Protein AF-A0A366HJM9-F1 (afdb_monomer_lite)

Foldseek 3Di:
DDKWWWFWDDDPHAIEIETEDEPCLVVDPPVVNVVQLVQVCVQCVVVVNPHHYKYWYDDPQDIDIDGDPVCVVVVVVDGPVNGVVRRDGMTDGDPPVPPDDDPDDDPDDPPPPDDDDDDDD

Organism: NCBI:txid645616

Structure (mmCIF, N/CA/C/O backbone):
data_AF-A0A366HJM9-F1
#
_entry.id   AF-A0A366HJM9-F1
#
loop_
_atom_site.group_PDB
_atom_site.id
_atom_site.type_symbol
_atom_site.label_atom_id
_atom_site.label_alt_id
_atom_site.label_comp_id
_atom_site.label_asym_id
_atom_site.label_entity_id
_atom_site.label_seq_id
_atom_site.pdbx_PDB_ins_code
_atom_site.Cartn_x
_atom_site.Cartn_y
_atom_site.Cartn_z
_atom_site.occupancy
_atom_site.B_iso_or_equiv
_atom_site.auth_seq_id
_atom_site.auth_comp_id
_atom_site.auth_asym_id
_atom_site.auth_atom_id
_atom_site.pdbx_PDB_model_num
ATOM 1 N N . MET A 1 1 ? -3.664 13.298 -12.670 1.00 60.59 1 MET A N 1
ATOM 2 C CA . MET A 1 1 ? -4.369 12.585 -11.581 1.00 60.59 1 MET A CA 1
ATOM 3 C C . MET A 1 1 ? -4.518 11.131 -12.004 1.00 60.59 1 MET A C 1
ATOM 5 O O . MET A 1 1 ? -4.947 10.912 -13.130 1.00 60.59 1 MET A O 1
ATOM 9 N N . TYR A 1 2 ? -4.129 10.163 -11.175 1.00 75.25 2 TYR A N 1
ATOM 10 C CA . TYR A 1 2 ? -4.366 8.739 -11.443 1.00 75.25 2 TYR A CA 1
ATOM 11 C C . TYR A 1 2 ? -5.172 8.119 -10.306 1.00 75.25 2 TYR A C 1
ATOM 13 O O . TYR A 1 2 ? -5.119 8.573 -9.162 1.00 75.25 2 TYR A O 1
ATOM 21 N N . LYS A 1 3 ? -5.936 7.079 -10.634 1.00 80.88 3 LYS A N 1
ATOM 22 C CA . LYS A 1 3 ? -6.643 6.267 -9.647 1.00 80.88 3 LYS A CA 1
ATOM 23 C C . LYS A 1 3 ? -5.783 5.064 -9.309 1.00 80.88 3 LYS A C 1
ATOM 25 O O . LYS A 1 3 ? -5.392 4.331 -10.212 1.00 80.88 3 LYS A O 1
ATOM 30 N N . THR A 1 4 ? -5.510 4.861 -8.026 1.00 85.50 4 THR A N 1
ATOM 31 C CA . THR A 1 4 ? -4.877 3.630 -7.546 1.00 85.50 4 THR A CA 1
ATOM 32 C C . THR A 1 4 ? -5.875 2.826 -6.735 1.00 85.50 4 THR A C 1
ATOM 34 O O . THR A 1 4 ? -6.646 3.398 -5.963 1.00 85.50 4 THR A O 1
ATOM 37 N N . ARG A 1 5 ? -5.901 1.507 -6.931 1.00 91.69 5 ARG A N 1
ATOM 38 C CA . ARG A 1 5 ? -6.751 0.619 -6.133 1.00 91.69 5 ARG A CA 1
ATOM 39 C C . ARG A 1 5 ? -6.091 0.381 -4.785 1.00 91.69 5 ARG A C 1
ATOM 41 O O . ARG A 1 5 ? -4.869 0.325 -4.694 1.00 91.69 5 ARG A O 1
ATOM 48 N N . ILE A 1 6 ? -6.908 0.236 -3.754 1.00 93.81 6 ILE A N 1
ATOM 49 C CA . ILE A 1 6 ? -6.442 -0.002 -2.392 1.00 93.81 6 ILE A CA 1
ATOM 50 C C . ILE A 1 6 ? -7.137 -1.218 -1.792 1.00 93.81 6 ILE A C 1
ATOM 52 O O . ILE A 1 6 ? -8.292 -1.509 -2.111 1.00 93.81 6 ILE A O 1
ATOM 56 N N . ALA A 1 7 ? -6.424 -1.903 -0.910 1.00 95.12 7 ALA A N 1
ATOM 57 C CA . ALA A 1 7 ? -6.971 -2.856 0.041 1.00 95.12 7 ALA A CA 1
ATOM 58 C C . ALA A 1 7 ? -6.816 -2.265 1.443 1.00 95.12 7 ALA A C 1
ATOM 60 O O . ALA A 1 7 ? -5.802 -1.637 1.740 1.00 95.12 7 ALA A O 1
ATOM 61 N N . ILE A 1 8 ? -7.805 -2.459 2.308 1.00 94.25 8 ILE A N 1
ATOM 62 C CA . ILE A 1 8 ? -7.721 -2.044 3.711 1.00 94.25 8 ILE A CA 1
ATOM 63 C C . ILE A 1 8 ? -7.747 -3.312 4.549 1.00 94.25 8 ILE A C 1
ATOM 65 O O . ILE A 1 8 ? -8.709 -4.075 4.485 1.00 94.25 8 ILE A O 1
ATOM 69 N N . PHE A 1 9 ? -6.693 -3.534 5.325 1.00 93.81 9 PHE A N 1
ATOM 70 C CA . PHE A 1 9 ? -6.595 -4.679 6.219 1.00 93.81 9 PHE A CA 1
ATOM 71 C C . PHE A 1 9 ? -6.764 -4.236 7.665 1.00 93.81 9 PHE A C 1
ATOM 73 O O . PHE A 1 9 ? -6.195 -3.230 8.087 1.00 93.81 9 PHE A O 1
ATOM 80 N N . GLN A 1 10 ? -7.525 -5.025 8.420 1.00 92.38 10 GLN A N 1
ATOM 81 C CA . GLN A 1 10 ? -7.660 -4.888 9.864 1.00 92.38 10 GLN A CA 1
ATOM 82 C C . GLN A 1 10 ? -6.717 -5.871 10.544 1.00 92.38 10 GLN A C 1
ATOM 84 O O . GLN A 1 10 ? -6.714 -7.060 10.215 1.00 92.38 10 GLN A O 1
ATOM 89 N N . GLN A 1 11 ? -5.946 -5.397 11.516 1.00 90.44 11 GLN A N 1
ATOM 90 C CA . GLN A 1 11 ? -5.151 -6.269 12.363 1.00 90.44 11 GLN A CA 1
ATOM 91 C C . GLN A 1 11 ? -5.193 -5.811 13.818 1.00 90.44 11 GLN A C 1
ATOM 93 O O . GLN A 1 11 ? -4.729 -4.723 14.162 1.00 90.44 11 GLN A O 1
ATOM 98 N N . ARG A 1 12 ? -5.681 -6.714 14.677 1.00 83.06 12 ARG A N 1
ATOM 99 C CA . ARG A 1 12 ? -5.877 -6.535 16.124 1.00 83.06 12 ARG A CA 1
A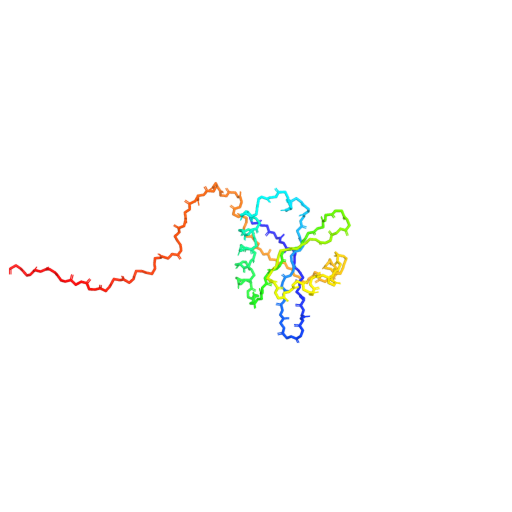TOM 100 C C . ARG A 1 12 ? -6.866 -5.418 16.459 1.00 83.06 12 ARG A C 1
ATOM 102 O O . ARG A 1 12 ? -7.973 -5.755 16.804 1.00 83.06 12 ARG A O 1
ATOM 109 N N . ASP A 1 13 ? -6.518 -4.152 16.265 1.00 87.69 13 ASP A N 1
ATOM 110 C CA . ASP A 1 13 ? -7.425 -2.989 16.398 1.00 87.69 13 ASP A CA 1
ATOM 111 C C . ASP A 1 13 ? -6.953 -1.809 15.529 1.00 87.69 13 ASP A C 1
ATOM 113 O O . ASP A 1 13 ? -7.338 -0.655 15.710 1.00 87.69 13 ASP A O 1
ATOM 117 N N . ARG A 1 14 ? -6.029 -2.079 14.605 1.00 90.62 14 ARG A N 1
ATOM 118 C CA . ARG A 1 14 ? -5.412 -1.076 13.743 1.00 90.62 14 ARG A CA 1
ATOM 119 C C . ARG A 1 14 ? -5.731 -1.406 12.299 1.00 90.62 14 ARG A C 1
ATOM 121 O O . ARG A 1 14 ? -5.881 -2.574 11.937 1.00 90.62 14 ARG A O 1
ATOM 128 N N . GLN A 1 15 ? -5.775 -0.373 11.472 1.00 93.44 15 GLN A N 1
ATOM 129 C CA . GLN A 1 15 ? -6.004 -0.510 10.040 1.00 93.44 15 GLN A CA 1
ATOM 130 C C . GLN A 1 15 ? -4.726 -0.167 9.288 1.00 93.44 15 GLN A C 1
ATOM 132 O O . GLN A 1 15 ? -3.970 0.707 9.712 1.00 93.44 15 GLN A O 1
ATOM 137 N N . ILE A 1 16 ? -4.508 -0.822 8.156 1.00 94.50 16 ILE A N 1
ATOM 138 C CA . ILE A 1 16 ? -3.464 -0.459 7.203 1.00 94.50 16 ILE A CA 1
ATOM 139 C C . ILE A 1 16 ? -4.050 -0.426 5.801 1.00 94.50 16 ILE A C 1
ATOM 141 O O . ILE A 1 16 ? -4.791 -1.321 5.389 1.00 94.50 16 ILE A O 1
ATOM 145 N N . ILE A 1 17 ? -3.695 0.616 5.061 1.00 95.12 17 ILE A N 1
ATOM 146 C CA . ILE A 1 17 ? -4.040 0.762 3.654 1.00 95.12 17 ILE A CA 1
ATOM 147 C C . ILE A 1 17 ? -2.893 0.158 2.860 1.00 95.12 17 ILE A C 1
ATOM 149 O O . ILE A 1 17 ? -1.760 0.618 2.943 1.00 95.12 17 ILE A O 1
ATOM 153 N N . VAL A 1 18 ? -3.177 -0.872 2.082 1.00 95.25 18 VAL A N 1
ATOM 154 C CA . VAL A 1 18 ? -2.215 -1.558 1.227 1.00 95.25 18 VAL A CA 1
ATOM 155 C C . VAL A 1 18 ? -2.505 -1.200 -0.223 1.00 95.25 18 VAL A C 1
ATOM 157 O O . VAL A 1 18 ? -3.613 -1.400 -0.722 1.00 95.25 18 VAL A O 1
ATOM 160 N N . ILE A 1 19 ? -1.497 -0.670 -0.905 1.00 93.75 19 ILE A N 1
ATOM 161 C CA . ILE A 1 19 ? -1.599 -0.197 -2.281 1.00 93.75 19 ILE A CA 1
ATOM 162 C C . ILE A 1 19 ? -0.714 -1.083 -3.158 1.00 93.75 19 ILE A C 1
ATOM 164 O O . ILE A 1 19 ? 0.513 -0.959 -3.081 1.00 93.75 19 ILE A O 1
ATOM 168 N N . PRO A 1 20 ? -1.295 -1.981 -3.978 1.00 93.62 20 PRO A N 1
ATOM 169 C CA . PRO A 1 20 ? -0.525 -2.718 -4.962 1.00 93.62 20 PRO A CA 1
ATOM 170 C C . PRO A 1 20 ? -0.051 -1.776 -6.069 1.00 93.62 20 PRO A C 1
ATOM 172 O O . PRO A 1 20 ? -0.844 -1.105 -6.728 1.00 93.62 20 PRO A O 1
ATOM 175 N N . LEU A 1 21 ? 1.259 -1.745 -6.262 1.00 91.31 21 LEU A N 1
ATOM 176 C CA . LEU A 1 21 ? 1.960 -1.008 -7.298 1.00 91.31 21 LEU A CA 1
ATOM 177 C C . LEU A 1 21 ? 2.613 -1.983 -8.279 1.00 91.31 21 LEU A C 1
ATOM 179 O O . LEU A 1 21 ? 2.817 -3.164 -7.987 1.00 91.31 21 LEU A O 1
ATOM 183 N N . ASP A 1 22 ? 2.943 -1.454 -9.450 1.00 87.88 22 ASP A N 1
ATOM 184 C CA . ASP A 1 22 ? 3.666 -2.181 -10.485 1.00 87.88 22 ASP A CA 1
ATOM 185 C C . ASP A 1 22 ? 5.121 -2.471 -10.074 1.00 87.88 22 ASP A C 1
ATOM 187 O O . ASP A 1 22 ? 5.706 -1.745 -9.263 1.00 87.88 22 ASP A O 1
ATOM 191 N N . CYS A 1 23 ? 5.727 -3.510 -10.657 1.00 87.62 23 CYS A N 1
ATOM 192 C CA . CYS A 1 23 ? 7.122 -3.867 -10.398 1.00 87.62 23 CYS A CA 1
ATOM 193 C C . CYS A 1 23 ? 8.104 -2.737 -10.738 1.00 87.62 23 CYS A C 1
ATOM 195 O O . CYS A 1 23 ? 9.099 -2.590 -10.032 1.00 87.62 23 CYS A O 1
ATOM 197 N N . SER A 1 24 ? 7.768 -1.877 -11.707 1.00 85.88 24 SER A N 1
ATOM 198 C CA . SER A 1 24 ? 8.546 -0.682 -12.079 1.00 85.88 24 SER A CA 1
ATOM 199 C C . SER A 1 24 ? 8.743 0.303 -10.915 1.00 85.88 24 SER A C 1
ATOM 201 O O . SER A 1 24 ? 9.555 1.226 -10.981 1.00 85.88 24 SER A O 1
ATOM 203 N N . PHE A 1 25 ? 7.980 0.156 -9.825 1.00 86.31 25 PHE A N 1
ATOM 204 C CA . PHE A 1 25 ? 8.201 0.915 -8.597 1.00 86.31 25 PHE A CA 1
ATOM 205 C C . PHE A 1 25 ? 9.546 0.577 -7.933 1.00 86.31 25 PHE A C 1
ATOM 207 O O . PHE A 1 25 ? 10.136 1.442 -7.281 1.00 86.31 25 PHE A O 1
ATOM 214 N N . GLU A 1 26 ? 10.057 -0.645 -8.125 1.00 87.56 26 GLU A N 1
ATOM 215 C CA . GLU A 1 26 ? 11.376 -1.065 -7.640 1.00 87.56 26 GLU A CA 1
ATOM 216 C C . GLU A 1 26 ? 12.526 -0.387 -8.386 1.00 87.56 26 GLU A C 1
ATOM 218 O O . GLU A 1 26 ? 13.600 -0.242 -7.813 1.00 87.56 26 GLU A O 1
ATOM 223 N N . ASP A 1 27 ? 12.325 0.089 -9.611 1.00 87.94 27 ASP A N 1
ATOM 224 C CA . ASP A 1 27 ? 13.381 0.771 -10.369 1.00 87.94 27 ASP A CA 1
ATOM 225 C C . ASP A 1 27 ? 13.545 2.243 -9.959 1.00 87.94 27 ASP A C 1
ATOM 227 O O . ASP A 1 27 ? 14.580 2.865 -10.202 1.00 87.94 27 ASP A O 1
ATOM 231 N N . ARG A 1 28 ? 12.547 2.824 -9.281 1.00 87.00 28 ARG A N 1
ATOM 232 C CA . ARG A 1 28 ? 12.607 4.223 -8.824 1.00 87.00 28 ARG A CA 1
ATOM 233 C C . ARG A 1 28 ? 13.663 4.394 -7.728 1.00 87.00 28 ARG A C 1
ATOM 235 O O . ARG A 1 28 ? 13.784 3.513 -6.881 1.00 87.00 28 ARG A O 1
ATOM 242 N N . PRO A 1 29 ? 14.378 5.523 -7.628 1.00 89.62 29 PRO A N 1
ATOM 243 C CA . PRO A 1 29 ? 15.263 5.773 -6.492 1.00 89.62 29 PRO A CA 1
ATOM 244 C C . PRO A 1 29 ? 14.474 5.849 -5.176 1.00 89.62 29 PRO A C 1
ATOM 246 O O . PRO A 1 29 ? 13.295 6.212 -5.160 1.00 89.62 29 PRO A O 1
ATOM 249 N N . LEU A 1 30 ? 15.128 5.528 -4.054 1.00 86.31 30 LEU A N 1
ATOM 250 C CA . LEU A 1 30 ? 14.484 5.475 -2.734 1.00 86.31 30 LEU A CA 1
ATOM 251 C C . LEU A 1 30 ? 13.769 6.787 -2.375 1.00 86.31 30 LEU A C 1
ATOM 253 O O . LEU A 1 30 ? 12.652 6.744 -1.870 1.00 86.31 30 LEU A O 1
ATOM 257 N N . SER A 1 31 ? 14.365 7.938 -2.699 1.00 86.56 31 SER A N 1
ATOM 258 C CA . SER A 1 31 ? 13.755 9.259 -2.494 1.00 86.56 31 SER A CA 1
ATOM 259 C C . SER A 1 31 ? 12.399 9.392 -3.193 1.00 86.56 31 SER A C 1
ATOM 261 O O . SER A 1 31 ? 11.432 9.827 -2.572 1.00 86.56 31 SER A O 1
ATOM 263 N N . GLN A 1 32 ? 12.290 8.936 -4.444 1.00 87.50 32 GLN A N 1
ATOM 264 C CA . GLN A 1 32 ? 11.032 8.949 -5.194 1.00 87.50 32 GLN A CA 1
ATOM 265 C C . GLN A 1 32 ? 10.013 7.942 -4.650 1.00 87.50 32 GLN A C 1
ATOM 267 O O . GLN A 1 32 ? 8.815 8.218 -4.674 1.00 87.50 32 GLN A O 1
ATOM 272 N N . ARG A 1 33 ? 10.450 6.783 -4.137 1.00 89.44 33 ARG A N 1
ATOM 273 C CA . ARG A 1 33 ? 9.537 5.820 -3.490 1.00 89.44 33 ARG A CA 1
ATOM 274 C C . ARG A 1 33 ? 8.967 6.380 -2.187 1.00 89.44 33 ARG A C 1
ATOM 276 O O . ARG A 1 33 ? 7.760 6.287 -1.971 1.00 89.44 33 ARG A O 1
ATOM 283 N N . CYS A 1 34 ? 9.811 7.005 -1.364 1.00 88.88 34 CYS A N 1
ATOM 284 C CA . CYS A 1 34 ? 9.390 7.706 -0.149 1.00 88.88 34 CYS A CA 1
ATOM 285 C C . CYS A 1 34 ? 8.389 8.821 -0.468 1.00 88.88 34 CYS A C 1
ATOM 287 O O . CYS A 1 34 ? 7.349 8.920 0.181 1.00 88.88 34 CYS A O 1
ATOM 289 N N . GLU A 1 35 ? 8.677 9.637 -1.484 1.00 88.31 35 GLU A N 1
ATOM 290 C CA . GLU A 1 35 ? 7.787 10.717 -1.912 1.00 88.31 35 GLU A CA 1
ATOM 291 C C . GLU A 1 35 ? 6.444 10.177 -2.423 1.00 88.31 35 GLU A C 1
ATOM 293 O O . GLU A 1 35 ? 5.385 10.663 -2.025 1.00 88.31 35 GLU A O 1
ATOM 298 N N . ALA A 1 36 ? 6.464 9.128 -3.250 1.00 87.31 36 ALA A N 1
ATOM 299 C CA . ALA A 1 36 ? 5.251 8.475 -3.726 1.00 87.31 36 ALA A CA 1
ATOM 300 C C . ALA A 1 36 ? 4.395 7.956 -2.561 1.00 87.31 36 ALA A C 1
ATOM 302 O O . ALA A 1 36 ? 3.192 8.221 -2.524 1.00 87.31 36 ALA A O 1
ATOM 303 N N . LEU A 1 37 ? 5.008 7.291 -1.576 1.00 89.38 37 LEU A N 1
ATOM 304 C CA . LEU A 1 37 ? 4.302 6.808 -0.389 1.00 89.38 37 LEU A CA 1
ATOM 305 C C . LEU A 1 37 ? 3.723 7.964 0.443 1.00 89.38 37 LEU A C 1
ATOM 307 O O . LEU A 1 37 ? 2.567 7.898 0.860 1.00 89.38 37 LEU A O 1
ATOM 311 N N . ALA A 1 38 ? 4.473 9.056 0.620 1.00 89.44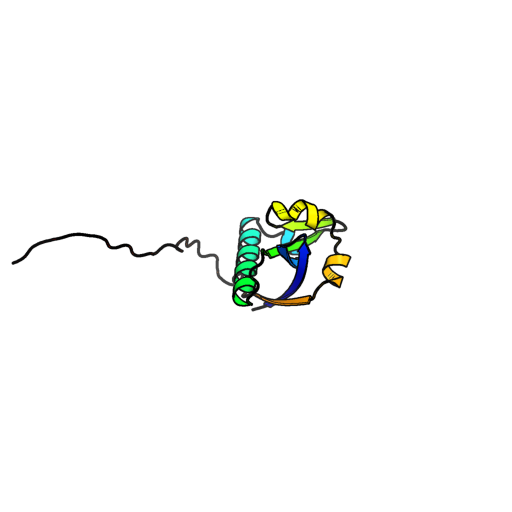 38 ALA A N 1
ATOM 312 C CA . ALA A 1 38 ? 3.992 10.249 1.316 1.00 89.44 38 ALA A CA 1
ATOM 313 C C . ALA A 1 38 ? 2.796 10.901 0.597 1.00 89.44 38 ALA A C 1
ATOM 315 O O . ALA A 1 38 ? 1.846 11.351 1.238 1.00 89.44 38 ALA A O 1
ATOM 316 N N . ASN A 1 39 ? 2.803 10.926 -0.737 1.00 87.69 39 ASN A N 1
ATOM 317 C CA . ASN A 1 39 ? 1.682 11.438 -1.526 1.00 87.69 39 ASN A CA 1
ATOM 318 C C . ASN A 1 39 ? 0.448 10.537 -1.436 1.00 87.69 39 ASN A C 1
ATOM 320 O O . ASN A 1 39 ? -0.670 11.044 -1.332 1.00 87.69 39 ASN A O 1
ATOM 324 N N . ILE A 1 40 ? 0.642 9.216 -1.418 1.00 88.81 40 ILE A N 1
ATOM 325 C CA . ILE A 1 40 ? -0.438 8.251 -1.188 1.00 88.81 40 ILE A CA 1
ATOM 326 C C . ILE A 1 40 ? -1.037 8.450 0.208 1.00 88.81 40 ILE A C 1
ATOM 328 O O . ILE A 1 40 ? -2.257 8.544 0.320 1.00 88.81 40 ILE A O 1
ATOM 332 N N . GLN A 1 41 ? -0.212 8.611 1.248 1.00 91.25 41 GLN A N 1
ATOM 333 C CA . GLN A 1 41 ? -0.691 8.905 2.602 1.00 91.25 41 GLN A CA 1
ATOM 334 C C . GLN A 1 41 ? -1.516 10.199 2.643 1.00 91.25 41 GLN A C 1
ATOM 336 O O . GLN A 1 41 ? -2.607 10.223 3.206 1.00 91.25 41 GLN A O 1
ATOM 341 N N . LYS A 1 42 ? -1.048 11.274 1.994 1.00 89.44 42 LYS A N 1
ATOM 342 C CA . LYS A 1 42 ? -1.808 12.533 1.888 1.00 89.44 42 LYS A CA 1
ATOM 343 C C . LYS A 1 42 ? -3.140 12.341 1.158 1.00 89.44 42 LYS A C 1
ATOM 345 O O . LYS A 1 42 ? -4.136 12.947 1.545 1.00 89.44 42 LYS A O 1
ATOM 350 N N . ALA A 1 43 ? -3.171 11.532 0.100 1.00 88.88 43 ALA A N 1
ATOM 351 C CA . ALA A 1 43 ? -4.399 11.232 -0.636 1.00 88.88 43 ALA A CA 1
ATOM 352 C C . ALA A 1 43 ? -5.382 10.401 0.204 1.00 88.88 43 ALA A C 1
A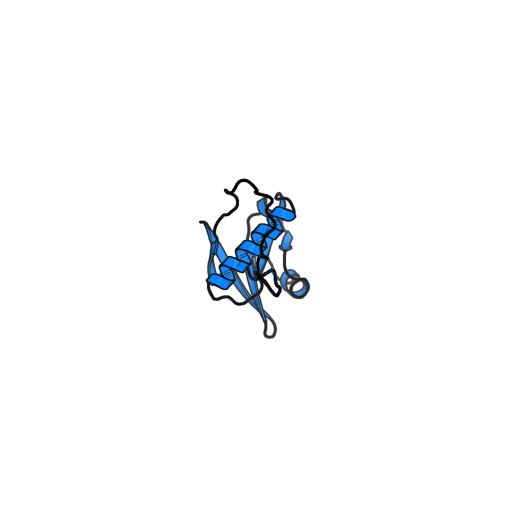TOM 354 O O . ALA A 1 43 ? -6.577 10.682 0.181 1.00 88.88 43 ALA A O 1
ATOM 355 N N . ALA A 1 44 ? -4.880 9.434 0.976 1.00 89.31 44 ALA A N 1
ATOM 356 C CA . ALA A 1 44 ? -5.668 8.645 1.916 1.00 89.31 44 ALA A CA 1
ATOM 357 C C . ALA A 1 44 ? -6.321 9.529 2.989 1.0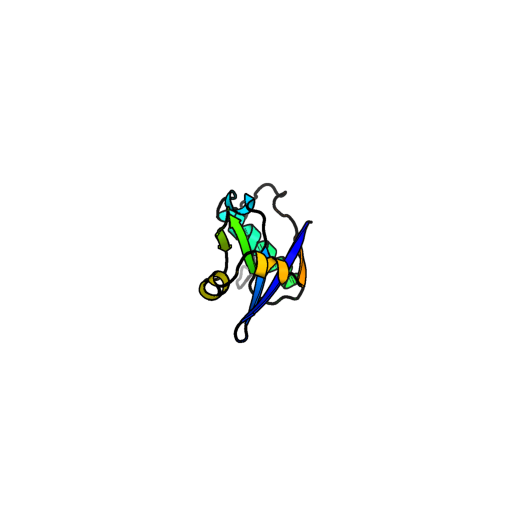0 89.31 44 ALA A C 1
ATOM 359 O O . ALA A 1 44 ? -7.537 9.470 3.162 1.00 89.31 44 ALA A O 1
ATOM 360 N N . LEU A 1 45 ? -5.550 10.430 3.609 1.00 89.94 45 LEU A N 1
ATOM 361 C CA . LEU A 1 45 ? -6.069 11.386 4.595 1.00 89.94 45 LEU A CA 1
ATOM 362 C C . LEU A 1 45 ? -7.166 12.284 4.004 1.00 89.94 45 LEU A C 1
ATOM 364 O O . LEU A 1 45 ? -8.216 12.468 4.610 1.00 89.94 45 LEU A O 1
ATOM 368 N N . LYS A 1 46 ? -6.970 12.795 2.780 1.00 87.62 46 LYS A N 1
ATOM 369 C CA . LYS A 1 46 ? -7.992 13.589 2.069 1.00 87.62 46 LYS A CA 1
ATOM 370 C C . LYS A 1 46 ? -9.261 12.798 1.749 1.00 87.62 46 LYS A C 1
ATOM 372 O O . LYS A 1 46 ? -10.321 13.397 1.612 1.00 87.62 46 LYS A O 1
ATOM 377 N N . ALA A 1 47 ? -9.151 11.481 1.608 1.00 86.25 47 ALA A N 1
ATOM 378 C CA . ALA A 1 47 ? -10.281 10.581 1.413 1.00 86.25 47 ALA A CA 1
ATOM 379 C C . ALA A 1 47 ? -10.949 10.156 2.737 1.00 86.25 47 ALA A C 1
ATOM 381 O O . ALA A 1 47 ? -11.859 9.333 2.709 1.00 86.25 47 ALA A O 1
ATOM 382 N N . GLY A 1 48 ? -10.507 10.693 3.883 1.00 88.50 48 GLY A N 1
ATOM 383 C CA . GLY A 1 48 ? -11.029 10.346 5.207 1.00 88.50 48 GLY A CA 1
ATOM 384 C C . GLY A 1 48 ? -10.490 9.028 5.767 1.00 88.50 48 GLY A C 1
ATOM 385 O O . GLY A 1 48 ? -11.050 8.502 6.725 1.00 88.50 48 GLY A O 1
ATOM 386 N N . LEU A 1 49 ? -9.421 8.476 5.182 1.00 89.31 49 LEU A N 1
ATOM 387 C CA . LEU A 1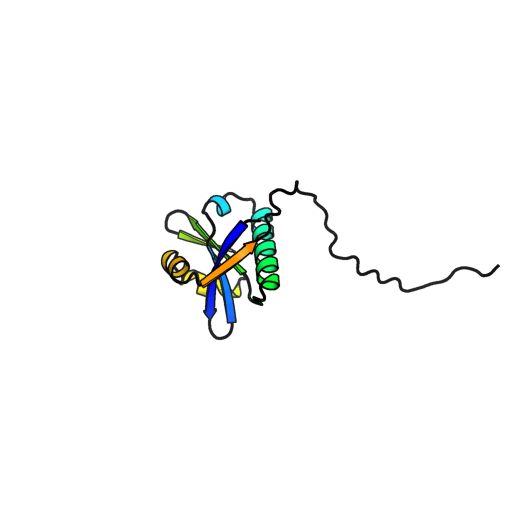 49 ? -8.766 7.272 5.685 1.00 89.31 49 LEU A CA 1
ATOM 388 C C . LEU A 1 49 ? -7.612 7.662 6.616 1.00 89.31 49 LEU A C 1
ATOM 390 O O . LEU A 1 49 ? -6.503 7.953 6.162 1.00 89.31 49 LEU A O 1
ATOM 394 N N . ASP A 1 50 ? -7.872 7.638 7.922 1.00 89.00 50 ASP A N 1
ATOM 395 C CA . ASP A 1 50 ? -6.886 7.911 8.977 1.00 89.00 50 ASP A CA 1
ATOM 396 C C . ASP A 1 50 ? -6.083 6.649 9.342 1.00 89.00 50 ASP A C 1
ATOM 398 O O . ASP A 1 50 ? -6.055 6.180 10.476 1.00 89.00 50 ASP A O 1
ATOM 402 N N . ALA A 1 51 ? -5.486 6.018 8.333 1.00 90.94 51 ALA A N 1
ATOM 403 C CA . ALA A 1 51 ? -4.695 4.806 8.505 1.00 90.94 51 ALA A CA 1
ATOM 404 C C . ALA A 1 51 ? -3.361 4.914 7.753 1.00 90.94 51 ALA A C 1
ATOM 406 O O . ALA A 1 51 ? -3.288 5.585 6.714 1.00 90.94 51 ALA A O 1
ATOM 407 N N . PRO A 1 52 ? -2.292 4.266 8.251 1.00 93.69 52 PRO A N 1
ATOM 408 C CA . PRO A 1 52 ? -1.010 4.231 7.565 1.00 93.69 52 PRO A CA 1
ATOM 409 C C . PRO A 1 52 ? -1.129 3.550 6.198 1.00 93.69 52 PRO A C 1
ATOM 411 O O . PRO A 1 52 ? -1.791 2.522 6.049 1.00 93.69 52 PRO A O 1
ATOM 414 N N . ALA A 1 53 ? -0.446 4.114 5.208 1.00 93.25 53 ALA A N 1
ATOM 415 C CA . ALA A 1 53 ? -0.319 3.566 3.870 1.00 93.25 53 ALA A CA 1
ATOM 416 C C . ALA A 1 53 ? 0.945 2.705 3.735 1.00 93.25 53 ALA A C 1
ATOM 418 O O . ALA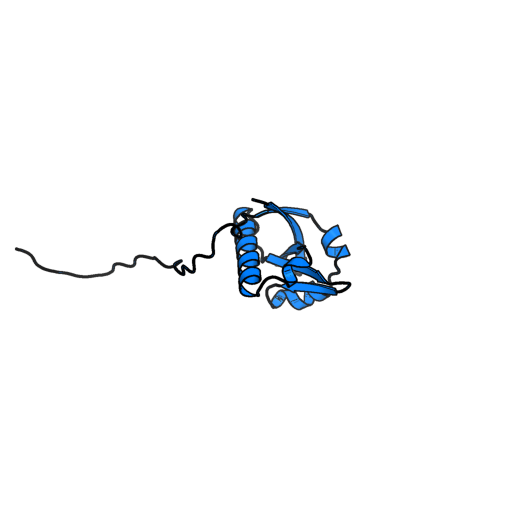 A 1 53 ? 2.027 3.062 4.204 1.00 93.25 53 ALA A O 1
ATOM 419 N N . ALA A 1 54 ? 0.810 1.588 3.030 1.00 94.62 54 ALA A N 1
ATOM 420 C CA . ALA A 1 54 ? 1.885 0.692 2.648 1.00 94.62 54 ALA A CA 1
ATOM 421 C C . ALA A 1 54 ? 1.846 0.441 1.143 1.00 94.62 54 ALA A C 1
ATOM 423 O O . ALA A 1 54 ? 0.839 -0.003 0.590 1.00 94.62 54 ALA A O 1
ATOM 424 N N . ALA A 1 55 ? 2.969 0.694 0.481 1.00 93.88 55 ALA A N 1
ATOM 425 C CA . ALA A 1 55 ? 3.156 0.327 -0.913 1.00 93.88 55 ALA A CA 1
ATOM 426 C C . ALA A 1 55 ? 3.622 -1.126 -0.986 1.00 93.88 55 ALA A C 1
ATOM 428 O O . ALA A 1 55 ? 4.573 -1.502 -0.301 1.00 93.88 55 ALA A O 1
ATOM 429 N N . VAL A 1 56 ? 2.983 -1.936 -1.826 1.00 94.88 56 VAL A N 1
ATOM 430 C CA . VAL A 1 56 ? 3.377 -3.329 -2.066 1.00 94.88 56 VAL A CA 1
ATOM 431 C C . VAL A 1 56 ? 3.496 -3.574 -3.559 1.00 94.88 56 VAL A C 1
ATOM 433 O O . VAL A 1 56 ? 2.688 -3.081 -4.330 1.00 94.88 56 VAL A O 1
ATOM 436 N N . TRP A 1 57 ? 4.499 -4.319 -3.993 1.00 94.12 57 TRP A N 1
ATOM 437 C CA . TRP A 1 57 ? 4.698 -4.645 -5.404 1.00 94.12 57 TRP A CA 1
ATOM 438 C C . TRP A 1 57 ? 5.272 -6.050 -5.527 1.00 94.12 57 TRP A C 1
ATOM 440 O O . TRP A 1 57 ? 5.813 -6.614 -4.571 1.00 94.12 57 TRP A O 1
ATOM 450 N N . ARG A 1 58 ? 5.118 -6.651 -6.702 1.00 92.75 58 ARG A N 1
ATOM 451 C CA . ARG A 1 58 ? 5.590 -8.010 -6.968 1.00 92.75 58 ARG A CA 1
ATOM 452 C C . ARG A 1 58 ? 6.854 -7.967 -7.814 1.00 92.75 58 ARG A C 1
ATOM 454 O O . ARG A 1 58 ? 6.884 -7.294 -8.834 1.00 92.75 58 ARG A O 1
ATOM 461 N N . VAL A 1 59 ? 7.871 -8.723 -7.411 1.00 89.69 59 VAL A N 1
ATOM 462 C CA . VAL A 1 59 ? 9.133 -8.881 -8.148 1.00 89.69 59 VAL A CA 1
ATOM 463 C C . VAL A 1 59 ? 9.347 -10.369 -8.379 1.00 89.69 59 VAL A C 1
ATOM 465 O O . VAL A 1 59 ? 9.647 -11.126 -7.448 1.00 89.69 59 VAL A O 1
ATOM 468 N N . GLY A 1 60 ? 9.090 -10.821 -9.607 1.00 87.19 60 GLY A N 1
ATOM 469 C CA . GLY A 1 60 ? 8.980 -12.247 -9.914 1.00 87.19 60 GLY A CA 1
ATOM 470 C C . GLY A 1 60 ? 7.891 -12.904 -9.060 1.00 87.19 60 GLY A C 1
ATOM 471 O O . GLY A 1 60 ? 6.717 -12.559 -9.164 1.00 87.19 60 GLY A O 1
ATOM 472 N N . ASN A 1 61 ? 8.266 -13.830 -8.175 1.00 86.00 61 ASN A N 1
ATOM 473 C CA . ASN A 1 61 ? 7.329 -14.491 -7.255 1.00 86.00 61 ASN A CA 1
ATOM 474 C C . ASN A 1 61 ? 7.346 -13.938 -5.822 1.00 86.00 61 ASN A C 1
ATOM 476 O O . ASN A 1 61 ? 6.679 -14.486 -4.947 1.00 86.00 61 ASN A O 1
ATOM 480 N N . LYS A 1 62 ? 8.120 -12.879 -5.563 1.00 89.12 62 LYS A N 1
ATOM 481 C CA . LYS A 1 62 ? 8.284 -12.308 -4.224 1.00 89.12 62 LYS A CA 1
ATOM 482 C C . LYS A 1 62 ? 7.430 -11.058 -4.066 1.00 89.12 62 LYS A C 1
ATOM 484 O O . LYS A 1 62 ? 7.394 -10.206 -4.952 1.00 89.12 62 LYS A O 1
ATOM 489 N N . LEU A 1 63 ? 6.779 -10.944 -2.912 1.00 93.12 63 LEU A N 1
ATOM 490 C CA . LEU A 1 63 ? 6.120 -9.717 -2.487 1.00 93.12 63 LEU A CA 1
ATOM 491 C C . LEU A 1 63 ? 7.162 -8.795 -1.847 1.00 93.12 63 LEU A C 1
ATOM 493 O O . LEU A 1 63 ? 7.856 -9.179 -0.903 1.00 93.12 63 LEU A O 1
ATOM 497 N N . ARG A 1 64 ? 7.280 -7.585 -2.377 1.00 94.44 64 ARG A N 1
ATOM 498 C CA . ARG A 1 64 ? 8.057 -6.489 -1.802 1.00 94.44 64 ARG A CA 1
ATOM 499 C C . ARG A 1 64 ? 7.102 -5.462 -1.224 1.00 94.44 64 ARG A C 1
ATOM 501 O O . ARG A 1 64 ? 5.978 -5.315 -1.699 1.00 94.44 64 ARG A O 1
ATOM 508 N N . PHE A 1 65 ? 7.551 -4.756 -0.196 1.00 94.69 65 PHE A N 1
ATOM 509 C CA . PHE A 1 65 ? 6.738 -3.742 0.448 1.00 94.69 65 PHE A CA 1
ATOM 510 C C . PHE A 1 65 ? 7.582 -2.626 1.057 1.00 94.69 65 PHE A C 1
ATOM 512 O O . PHE A 1 65 ? 8.727 -2.833 1.458 1.00 94.69 65 PHE A O 1
ATOM 519 N N . MET A 1 66 ? 6.973 -1.448 1.146 1.00 93.62 66 MET A N 1
ATOM 520 C CA . MET A 1 66 ? 7.449 -0.287 1.880 1.00 93.62 66 MET A CA 1
ATOM 521 C C . MET A 1 66 ? 6.324 0.169 2.803 1.00 93.62 66 MET A C 1
ATOM 523 O O . MET A 1 66 ? 5.266 0.598 2.342 1.00 93.62 66 MET A O 1
ATOM 527 N N . ALA A 1 67 ? 6.550 0.026 4.103 1.00 92.75 67 ALA A N 1
ATOM 528 C CA . ALA A 1 67 ? 5.551 0.261 5.132 1.00 92.75 67 ALA A CA 1
ATOM 529 C C . ALA A 1 67 ? 6.226 0.627 6.461 1.00 92.75 67 ALA A C 1
ATOM 531 O O . ALA A 1 67 ? 7.407 0.297 6.645 1.00 92.75 67 ALA A O 1
ATOM 532 N N . PRO A 1 68 ? 5.480 1.233 7.400 1.00 89.88 68 PRO A N 1
ATOM 533 C CA . PRO A 1 68 ? 5.933 1.406 8.775 1.00 89.88 68 PRO A CA 1
ATOM 534 C C . PRO A 1 68 ? 6.327 0.062 9.418 1.00 89.88 68 PRO A C 1
ATOM 536 O O . PRO A 1 68 ? 5.711 -0.975 9.147 1.00 89.88 68 PRO A O 1
ATOM 539 N N . THR A 1 69 ? 7.395 0.065 10.220 1.00 90.81 69 THR A N 1
ATOM 540 C CA . THR A 1 69 ? 8.069 -1.145 10.730 1.00 90.81 69 THR A CA 1
ATOM 541 C C . THR A 1 69 ? 7.141 -2.070 11.517 1.00 90.81 69 THR A C 1
ATOM 543 O O . THR A 1 69 ? 7.271 -3.292 11.435 1.00 90.81 69 THR A O 1
ATOM 546 N N . GLU A 1 70 ? 6.164 -1.518 12.234 1.00 92.06 70 GLU A N 1
ATOM 547 C CA . GLU A 1 70 ? 5.204 -2.287 13.031 1.00 92.06 70 GLU A CA 1
ATOM 548 C C . GLU A 1 70 ? 4.325 -3.224 12.189 1.00 92.06 70 GLU A C 1
ATOM 550 O O . GLU A 1 70 ? 3.862 -4.249 12.689 1.00 92.06 70 GLU A O 1
ATOM 555 N N . TRP A 1 71 ? 4.144 -2.921 10.900 1.00 93.56 71 TRP A N 1
ATOM 556 C CA . TRP A 1 71 ? 3.322 -3.710 9.982 1.00 93.56 71 TRP A CA 1
ATOM 557 C C . TRP A 1 71 ? 4.109 -4.780 9.224 1.00 93.56 71 TRP A C 1
ATOM 559 O O . TRP A 1 71 ? 3.514 -5.636 8.568 1.00 93.56 71 TRP A O 1
ATOM 569 N N . HIS A 1 72 ? 5.442 -4.789 9.323 1.00 93.88 72 HIS A N 1
ATOM 570 C CA . HIS A 1 72 ? 6.282 -5.757 8.609 1.00 93.88 72 HIS A CA 1
ATOM 571 C C . HIS A 1 72 ? 5.934 -7.219 8.926 1.00 93.88 72 HIS A C 1
ATOM 573 O O . HIS A 1 72 ? 5.883 -8.007 7.981 1.00 93.88 72 HIS A O 1
ATOM 579 N N . PRO A 1 73 ? 5.678 -7.631 10.188 1.00 93.81 73 PRO A N 1
ATOM 580 C CA . PRO A 1 73 ? 5.323 -9.018 10.490 1.00 93.81 73 PRO A CA 1
ATOM 581 C C . PRO A 1 73 ? 4.032 -9.462 9.799 1.00 93.81 73 PRO A C 1
ATOM 583 O O . PRO A 1 73 ? 3.950 -10.593 9.337 1.00 93.81 73 PRO A O 1
ATOM 586 N N . PHE A 1 74 ? 3.051 -8.566 9.691 1.00 93.44 74 PHE A N 1
ATOM 587 C CA . PHE A 1 74 ? 1.777 -8.832 9.031 1.00 93.44 74 PHE A CA 1
ATOM 588 C C . PHE A 1 74 ? 1.896 -8.866 7.517 1.00 93.44 74 PHE A C 1
ATOM 590 O O . PHE A 1 74 ? 1.448 -9.809 6.881 1.00 93.44 74 PHE A O 1
ATOM 597 N N . LEU A 1 75 ? 2.565 -7.880 6.922 1.00 92.62 75 LEU A N 1
ATOM 598 C CA . LEU A 1 75 ? 2.740 -7.839 5.470 1.00 92.62 75 LEU A CA 1
ATOM 599 C C . LEU A 1 75 ? 3.516 -9.056 4.951 1.00 92.62 75 LEU A C 1
ATOM 601 O O . LEU A 1 75 ? 3.280 -9.496 3.829 1.00 92.62 75 LEU A O 1
ATOM 605 N N . LYS A 1 76 ? 4.389 -9.645 5.778 1.00 93.56 76 LYS A N 1
ATOM 606 C CA . LYS A 1 76 ? 5.082 -10.906 5.471 1.00 93.56 76 LYS A CA 1
ATOM 607 C C . LYS A 1 76 ? 4.161 -12.129 5.414 1.00 93.56 76 LYS A C 1
ATOM 609 O O . LYS A 1 76 ? 4.545 -13.105 4.777 1.00 93.56 76 LYS A O 1
ATOM 614 N N . THR A 1 77 ? 2.994 -12.113 6.062 1.00 93.44 77 THR A N 1
ATOM 615 C CA . THR A 1 77 ? 2.025 -13.222 5.971 1.00 93.44 77 THR A CA 1
ATOM 616 C C . THR A 1 77 ? 1.122 -13.110 4.745 1.00 93.44 77 THR A C 1
ATOM 618 O O . THR A 1 77 ? 0.481 -14.088 4.363 1.00 93.44 77 THR A O 1
ATOM 621 N N . LEU A 1 78 ? 1.071 -11.936 4.108 1.00 93.38 78 LEU A N 1
ATOM 622 C CA . LEU A 1 78 ? 0.246 -11.701 2.932 1.00 93.38 78 LEU A CA 1
ATOM 623 C C . LEU A 1 78 ? 0.908 -12.226 1.657 1.00 93.38 78 LEU A C 1
ATOM 625 O O . LEU A 1 78 ? 2.124 -12.173 1.471 1.00 93.38 78 LEU A O 1
ATOM 629 N N . THR A 1 79 ? 0.068 -12.664 0.723 1.00 93.38 79 THR A N 1
ATOM 630 C CA . THR A 1 79 ? 0.476 -12.980 -0.649 1.00 93.38 79 THR A CA 1
ATOM 631 C C . THR A 1 79 ? -0.077 -11.940 -1.616 1.00 93.38 79 THR A C 1
ATOM 633 O O . THR A 1 79 ? -1.072 -11.274 -1.326 1.00 93.38 79 THR A O 1
ATOM 636 N N . TRP A 1 80 ? 0.527 -11.831 -2.804 1.00 93.50 80 TRP A N 1
ATOM 637 C CA . TRP A 1 80 ? 0.004 -10.968 -3.868 1.00 93.50 80 TRP A CA 1
ATOM 638 C C . TRP A 1 80 ? -1.474 -11.258 -4.165 1.00 93.50 80 TRP A C 1
ATOM 640 O O . TRP A 1 80 ? -2.285 -10.340 -4.219 1.00 93.50 80 TRP A O 1
ATOM 650 N N . ASN A 1 81 ? -1.844 -12.537 -4.269 1.00 93.25 81 ASN A N 1
ATOM 651 C CA . ASN A 1 81 ? -3.222 -12.942 -4.543 1.00 93.25 81 ASN A CA 1
ATOM 652 C C . ASN A 1 81 ? -4.177 -12.512 -3.422 1.00 93.25 81 ASN A C 1
ATOM 654 O O . ASN A 1 81 ? -5.265 -12.023 -3.712 1.00 93.25 81 ASN A O 1
ATOM 658 N N . THR A 1 82 ? -3.754 -12.619 -2.157 1.00 93.81 82 THR A N 1
ATOM 659 C CA . THR A 1 82 ? -4.532 -12.128 -1.009 1.00 93.81 82 THR A CA 1
ATOM 660 C C . THR A 1 82 ? -4.792 -10.626 -1.117 1.00 93.81 82 THR A C 1
ATOM 662 O O . THR A 1 82 ? -5.915 -10.189 -0.886 1.00 93.81 82 THR A O 1
ATOM 665 N N . ILE A 1 83 ? -3.787 -9.835 -1.504 1.00 93.88 83 ILE A N 1
ATOM 666 C CA . ILE A 1 83 ? -3.928 -8.380 -1.668 1.00 93.88 83 ILE A CA 1
ATOM 667 C C . ILE A 1 83 ? -4.917 -8.051 -2.785 1.00 93.88 83 ILE A C 1
ATOM 669 O O . ILE A 1 83 ? -5.840 -7.270 -2.571 1.00 93.88 83 ILE A O 1
ATOM 673 N N . ILE A 1 84 ? -4.759 -8.676 -3.955 1.00 93.88 84 ILE A N 1
ATOM 674 C CA . ILE A 1 84 ? -5.634 -8.430 -5.109 1.00 93.88 84 ILE A CA 1
ATOM 675 C C . ILE A 1 84 ? -7.086 -8.829 -4.813 1.00 93.88 84 ILE A C 1
ATOM 677 O O . ILE A 1 84 ? -8.003 -8.099 -5.186 1.00 93.88 84 ILE A O 1
ATOM 681 N N . ALA A 1 85 ? -7.302 -9.937 -4.100 1.00 94.50 85 ALA A N 1
ATOM 682 C CA . ALA A 1 85 ? -8.636 -10.392 -3.712 1.00 94.50 85 ALA A CA 1
ATOM 683 C C . ALA A 1 85 ? -9.331 -9.471 -2.688 1.00 94.50 85 ALA A C 1
ATOM 685 O O . ALA A 1 85 ? -10.555 -9.442 -2.639 1.00 94.50 85 ALA A O 1
ATOM 686 N N . ASN A 1 86 ? -8.570 -8.705 -1.896 1.00 94.75 86 ASN A N 1
ATOM 687 C CA . ASN A 1 86 ? -9.089 -7.810 -0.850 1.00 94.75 86 ASN A CA 1
ATOM 688 C C . ASN A 1 86 ? -9.131 -6.329 -1.274 1.00 94.75 86 ASN A C 1
ATOM 690 O O . ASN A 1 86 ? -9.276 -5.441 -0.434 1.00 94.75 86 ASN A O 1
ATOM 694 N N . LEU A 1 87 ? -8.995 -6.035 -2.571 1.00 93.69 87 LEU A N 1
ATOM 695 C CA . LEU A 1 87 ? -9.135 -4.673 -3.083 1.00 93.69 87 LEU A CA 1
ATOM 696 C C . LEU A 1 87 ? -10.561 -4.154 -2.862 1.00 93.69 87 LEU A C 1
ATOM 698 O O . LEU A 1 87 ? -11.494 -4.588 -3.537 1.00 93.69 87 LEU A O 1
ATOM 702 N N . SER A 1 88 ? -10.709 -3.183 -1.965 1.00 91.50 88 SER A N 1
ATOM 703 C CA . SER A 1 88 ? -11.999 -2.673 -1.488 1.00 91.50 88 SER A CA 1
ATOM 704 C C . SER A 1 88 ? -12.284 -1.224 -1.889 1.00 91.50 88 SER A C 1
ATOM 706 O O . SER A 1 88 ? -13.410 -0.759 -1.729 1.00 91.50 88 SER A O 1
ATOM 708 N N . GLY A 1 89 ? -11.305 -0.500 -2.442 1.00 87.75 89 GLY A N 1
ATOM 709 C CA . GLY A 1 89 ? -11.495 0.904 -2.804 1.00 87.75 89 GLY A CA 1
ATOM 710 C C . GLY A 1 89 ? -10.507 1.435 -3.835 1.00 87.75 89 GLY A C 1
ATOM 711 O O . GLY A 1 89 ? -9.689 0.701 -4.399 1.00 87.75 89 GLY A O 1
ATOM 712 N N . ALA A 1 90 ? -10.582 2.743 -4.072 1.00 88.31 90 ALA A N 1
ATOM 713 C CA . ALA A 1 90 ? -9.634 3.467 -4.904 1.00 88.31 90 ALA A CA 1
ATOM 714 C C . ALA A 1 90 ? -9.351 4.864 -4.338 1.00 88.31 90 ALA A C 1
ATOM 716 O O . ALA A 1 90 ? -10.256 5.540 -3.854 1.00 88.31 90 ALA A O 1
ATOM 717 N N . LEU A 1 91 ? -8.099 5.305 -4.449 1.00 85.94 91 LEU A N 1
ATOM 718 C CA . LEU A 1 91 ? -7.668 6.658 -4.110 1.00 85.94 91 LEU A CA 1
ATOM 719 C C . LEU A 1 91 ? -7.397 7.459 -5.379 1.00 85.94 91 LEU A C 1
ATOM 721 O O . LEU A 1 91 ? -6.792 6.962 -6.332 1.00 85.94 91 LEU A O 1
ATOM 725 N N . ASN A 1 92 ? -7.812 8.724 -5.367 1.00 84.44 92 ASN A N 1
ATOM 726 C CA . ASN A 1 92 ? -7.436 9.687 -6.393 1.00 84.44 92 ASN A CA 1
ATOM 727 C C . ASN A 1 92 ? -6.094 10.308 -5.997 1.00 84.44 92 ASN A C 1
ATOM 729 O O . ASN A 1 92 ? -6.036 11.275 -5.235 1.00 84.44 92 ASN A O 1
ATOM 733 N N . CYS A 1 93 ? -5.008 9.734 -6.499 1.00 74.00 93 CYS A N 1
ATOM 734 C CA . CYS A 1 93 ? -3.674 10.254 -6.265 1.00 74.00 93 CYS A CA 1
ATOM 735 C C . CYS A 1 93 ? -3.366 11.347 -7.294 1.00 74.00 93 CYS A C 1
ATOM 737 O O . CYS A 1 93 ? -3.568 11.196 -8.507 1.00 74.00 93 CYS A O 1
ATOM 739 N N . HIS A 1 94 ? -2.863 12.479 -6.809 1.00 66.44 94 HIS A N 1
ATOM 740 C CA . HIS A 1 94 ? -2.273 13.465 -7.697 1.00 66.44 94 HIS A CA 1
ATOM 741 C C . HIS A 1 94 ? -0.858 13.000 -8.044 1.00 66.44 94 HIS A C 1
ATOM 743 O O . HIS A 1 94 ? -0.019 12.843 -7.161 1.00 66.44 94 HIS A O 1
ATOM 749 N N . ASP A 1 95 ? -0.614 12.747 -9.328 1.00 57.38 95 ASP A N 1
ATOM 750 C CA . ASP A 1 95 ? 0.739 12.566 -9.836 1.00 57.38 95 ASP A CA 1
ATOM 751 C C . ASP A 1 95 ? 1.474 13.898 -9.729 1.00 57.38 95 ASP A C 1
ATOM 753 O O . ASP A 1 95 ? 1.162 14.827 -10.469 1.00 57.38 95 ASP A O 1
ATOM 757 N N . VAL A 1 96 ? 2.411 14.000 -8.792 1.00 54.41 96 VAL A N 1
ATOM 758 C CA . VAL A 1 96 ? 3.389 15.098 -8.776 1.00 54.41 96 VAL A CA 1
ATOM 759 C C . VAL A 1 96 ? 4.655 14.727 -9.550 1.00 54.41 96 VAL A C 1
ATOM 761 O O . VAL A 1 96 ? 5.547 15.552 -9.682 1.00 54.41 96 VAL A O 1
ATOM 764 N N . SER A 1 97 ? 4.730 13.520 -10.130 1.00 51.31 97 SER A N 1
ATOM 765 C CA . SER A 1 97 ? 5.876 13.072 -10.933 1.00 51.31 97 SER A CA 1
ATOM 766 C C . SER A 1 97 ? 6.013 13.804 -12.277 1.00 51.31 97 SER A C 1
ATOM 768 O O . SER A 1 97 ? 7.040 13.664 -12.934 1.00 51.31 97 SER A O 1
ATOM 770 N N . ARG A 1 98 ? 5.029 14.625 -12.678 1.00 46.09 98 ARG A N 1
ATOM 771 C CA . ARG A 1 98 ? 5.171 15.612 -13.767 1.00 46.09 98 ARG A CA 1
ATOM 772 C C . ARG A 1 98 ? 5.691 16.983 -13.324 1.00 46.09 98 ARG A C 1
ATOM 774 O O . ARG A 1 98 ? 5.868 17.850 -14.177 1.00 46.09 98 ARG A O 1
ATOM 781 N N . GLN A 1 99 ? 5.937 17.203 -12.035 1.00 41.06 99 GLN A N 1
ATOM 782 C CA . GLN A 1 99 ? 6.615 18.413 -11.585 1.00 41.06 99 GLN A CA 1
ATOM 783 C C . GLN A 1 99 ? 8.125 18.207 -11.799 1.00 41.06 99 GLN A C 1
ATOM 785 O O . GLN A 1 99 ? 8.667 17.238 -11.258 1.00 41.06 99 GLN A O 1
ATOM 790 N N . PRO A 1 100 ? 8.838 19.066 -12.557 1.00 38.25 100 PRO A N 1
ATOM 791 C CA . PRO A 1 100 ? 10.290 19.080 -12.468 1.00 38.25 100 PRO A CA 1
ATOM 792 C C . PRO A 1 100 ? 10.636 19.291 -10.996 1.00 38.25 100 PRO A C 1
ATOM 794 O O . PRO A 1 100 ? 10.139 20.218 -10.359 1.00 38.25 100 PRO A O 1
ATOM 797 N N . TYR A 1 101 ? 11.408 18.352 -10.464 1.00 41.53 101 TYR A N 1
ATOM 798 C CA . TYR A 1 101 ? 11.932 18.316 -9.109 1.00 41.53 101 TYR A CA 1
ATOM 799 C C . TYR A 1 101 ? 12.460 19.697 -8.696 1.00 41.53 101 TYR A C 1
ATOM 801 O O . TYR A 1 101 ? 13.593 20.062 -9.001 1.00 41.53 101 TYR A O 1
ATOM 809 N N . VAL A 1 102 ? 11.627 20.485 -8.016 1.00 40.50 102 VAL A N 1
ATOM 810 C CA . VAL A 1 102 ? 12.085 21.651 -7.270 1.00 40.50 102 VAL A CA 1
ATOM 811 C C . VAL A 1 102 ? 12.467 21.141 -5.892 1.00 40.50 102 VAL A C 1
ATOM 813 O O . VAL A 1 102 ? 11.619 20.854 -5.050 1.00 40.50 102 VAL A O 1
ATOM 816 N N . ILE A 1 103 ? 13.772 20.982 -5.674 1.00 46.72 103 ILE A N 1
ATOM 817 C CA . ILE A 1 103 ? 14.328 20.924 -4.324 1.00 46.72 103 ILE A CA 1
ATOM 818 C C . ILE A 1 103 ? 13.916 22.232 -3.656 1.00 46.72 103 ILE A C 1
ATOM 820 O O . ILE A 1 103 ? 14.431 23.298 -3.973 1.00 46.72 103 ILE A O 1
ATOM 824 N N . GLY A 1 104 ? 12.931 22.143 -2.776 1.00 37.97 104 GLY A N 1
ATOM 825 C CA . GLY A 1 104 ? 12.335 23.291 -2.121 1.00 37.97 104 GLY A CA 1
ATOM 826 C C . GLY A 1 104 ? 11.715 22.852 -0.816 1.00 37.97 104 GLY A C 1
ATOM 827 O O . GLY A 1 104 ? 10.499 22.860 -0.653 1.00 37.97 104 GLY A O 1
ATOM 828 N N . LEU A 1 105 ? 12.574 22.418 0.102 1.00 44.34 105 LEU A N 1
ATOM 829 C CA . LEU A 1 105 ? 12.290 22.425 1.526 1.00 44.34 105 LEU A CA 1
ATOM 830 C C . LEU A 1 105 ? 11.691 23.796 1.878 1.00 44.34 105 LEU A C 1
ATOM 832 O O . LEU A 1 105 ? 12.393 24.791 1.765 1.00 44.34 105 LEU A O 1
ATOM 836 N N . ASN A 1 106 ? 10.405 23.843 2.225 1.00 36.56 106 ASN A N 1
ATOM 837 C CA . ASN A 1 106 ? 9.815 24.817 3.147 1.00 36.56 106 ASN A CA 1
ATOM 838 C C . ASN A 1 106 ? 8.346 24.458 3.395 1.00 36.56 106 ASN A C 1
ATOM 840 O O . ASN A 1 106 ? 7.422 25.046 2.839 1.00 36.56 106 ASN A O 1
ATOM 844 N N . LEU A 1 107 ? 8.135 23.483 4.280 1.00 44.28 107 LEU A N 1
ATOM 845 C CA . LEU A 1 107 ? 6.898 23.386 5.049 1.00 44.28 107 LEU A CA 1
ATOM 846 C C . LEU A 1 107 ? 7.212 23.694 6.517 1.00 44.28 107 LEU A C 1
ATOM 848 O O . LEU A 1 107 ? 7.098 22.840 7.387 1.00 44.28 107 LEU A O 1
ATOM 852 N N . ALA A 1 108 ? 7.675 24.919 6.753 1.00 41.22 108 ALA A N 1
ATOM 853 C CA . ALA A 1 108 ? 7.696 25.564 8.059 1.00 41.22 108 ALA A CA 1
ATOM 854 C C . ALA A 1 108 ? 7.834 27.081 7.849 1.00 41.22 108 ALA A C 1
ATOM 856 O O . ALA A 1 108 ? 8.922 27.635 7.923 1.00 41.22 108 ALA A O 1
ATOM 857 N N . SER A 1 109 ? 6.720 27.754 7.567 1.00 32.88 109 SER A N 1
ATOM 858 C CA . SER A 1 109 ? 6.583 29.179 7.878 1.00 32.88 109 SER A CA 1
ATOM 859 C C . SER A 1 109 ? 5.368 29.335 8.782 1.00 32.88 109 SER A C 1
ATOM 861 O O . SER A 1 109 ? 4.333 29.871 8.402 1.00 32.88 109 SER A O 1
ATOM 863 N N . SER A 1 110 ? 5.480 28.785 9.993 1.00 42.41 110 SER A N 1
ATOM 864 C CA . SER A 1 110 ? 4.802 29.375 11.139 1.00 42.41 110 SER A CA 1
ATOM 865 C C . SER A 1 110 ? 5.558 30.666 11.437 1.00 42.41 110 SER A C 1
ATOM 867 O O . SER A 1 110 ? 6.614 30.631 12.063 1.00 42.41 110 SER A O 1
ATOM 869 N N . GLU A 1 111 ? 5.070 31.802 10.939 1.00 39.41 111 GLU A N 1
ATOM 870 C CA . GLU A 1 111 ? 5.552 33.106 11.390 1.00 39.41 111 GLU A CA 1
ATOM 871 C C . GLU A 1 111 ? 5.161 33.293 12.862 1.00 39.41 111 GLU A C 1
ATOM 873 O O . GLU A 1 111 ? 4.117 33.842 13.201 1.00 39.41 111 GLU A O 1
ATOM 878 N N . GLN A 1 112 ? 6.030 32.829 13.758 1.00 42.25 112 GLN A N 1
ATOM 879 C CA . GLN A 1 112 ? 6.203 33.452 15.059 1.00 42.25 112 GLN A CA 1
ATOM 880 C C . GLN A 1 112 ? 6.974 34.756 14.827 1.00 42.25 112 GLN A C 1
ATOM 882 O O . GLN A 1 112 ? 8.196 34.752 14.703 1.00 42.25 112 GLN A O 1
ATOM 887 N N . ARG A 1 113 ? 6.273 35.891 14.771 1.00 38.78 113 ARG A N 1
ATOM 888 C CA . ARG A 1 113 ? 6.888 37.200 15.036 1.00 38.78 113 ARG A CA 1
ATOM 889 C C . ARG A 1 113 ? 6.511 37.621 16.450 1.00 38.78 113 ARG A C 1
ATOM 891 O O . ARG A 1 113 ? 5.459 38.208 16.676 1.00 38.78 113 ARG A O 1
ATOM 898 N N . ALA A 1 114 ? 7.385 37.296 17.397 1.00 42.34 114 ALA A N 1
ATOM 899 C CA . ALA A 1 114 ? 7.396 37.870 18.734 1.00 42.34 114 ALA A CA 1
ATOM 900 C C . ALA A 1 114 ? 8.529 38.908 18.828 1.00 42.34 114 ALA A C 1
ATOM 902 O O . ALA A 1 114 ? 9.682 38.537 18.642 1.00 42.34 114 ALA A O 1
ATOM 903 N N . GLY A 1 115 ? 8.170 40.164 19.149 1.00 38.69 115 GLY A N 1
ATOM 904 C CA . GLY A 1 115 ? 9.019 41.229 19.730 1.00 38.69 115 GLY A CA 1
ATOM 905 C C . GLY A 1 115 ? 10.168 41.782 18.862 1.00 38.69 115 GLY A C 1
ATOM 906 O O . GLY A 1 115 ? 10.771 41.065 18.087 1.00 38.69 115 GLY A O 1
ATOM 907 N N . ALA A 1 116 ? 10.615 43.037 18.934 1.00 44.78 116 ALA A N 1
ATOM 908 C CA . ALA A 1 116 ? 10.303 44.211 19.749 1.00 44.78 116 ALA A CA 1
ATOM 909 C C . ALA A 1 116 ? 11.083 45.429 19.131 1.00 44.78 116 ALA A C 1
ATOM 911 O O . ALA A 1 116 ? 11.519 45.342 17.984 1.00 44.78 116 ALA A O 1
ATOM 912 N N . PRO A 1 117 ? 11.251 46.576 19.817 1.00 56.53 117 PRO A N 1
ATOM 913 C CA . PRO A 1 117 ? 10.785 47.916 19.428 1.00 56.53 117 PRO A CA 1
ATOM 914 C C . PRO A 1 117 ? 11.841 48.805 18.734 1.00 56.53 117 PRO A C 1
ATOM 916 O O . PRO A 1 117 ? 13.022 48.654 19.026 1.00 56.53 117 PRO A O 1
ATOM 919 N N . LYS A 1 118 ? 11.439 49.827 17.949 1.00 46.69 118 LYS A N 1
ATOM 920 C CA . LYS A 1 118 ? 12.256 51.047 17.723 1.00 46.69 118 LYS A CA 1
ATOM 921 C C . LYS A 1 118 ? 11.424 52.316 17.464 1.00 46.69 118 LYS A C 1
ATOM 923 O O . LYS A 1 118 ? 10.701 52.411 16.486 1.00 46.69 118 LYS A O 1
ATOM 928 N N . HIS A 1 119 ? 11.650 53.268 18.370 1.00 41.91 119 HIS A N 1
ATOM 929 C CA . HIS A 1 119 ? 11.716 54.726 18.228 1.00 41.91 119 HIS A CA 1
ATOM 930 C C . HIS A 1 119 ? 10.500 55.550 17.758 1.00 41.91 119 HIS A C 1
ATOM 932 O O . HIS A 1 119 ? 10.089 55.538 16.603 1.00 41.91 119 HIS A O 1
ATOM 938 N N . ARG A 1 120 ? 10.025 56.358 18.715 1.00 44.44 120 ARG A N 1
ATOM 939 C CA . ARG A 1 120 ? 9.182 57.556 18.597 1.00 44.44 120 ARG A CA 1
ATOM 940 C C . ARG A 1 120 ? 9.962 58.696 17.892 1.00 44.44 120 ARG A C 1
ATOM 942 O O . ARG A 1 120 ? 11.185 58.724 18.071 1.00 44.44 120 ARG A O 1
ATOM 949 N N . PRO A 1 121 ? 9.300 59.605 17.147 1.00 63.66 121 PRO A N 1
ATOM 950 C CA . PRO A 1 121 ? 9.886 60.885 16.738 1.00 63.66 121 PRO A CA 1
ATOM 951 C C . PRO A 1 121 ? 10.055 61.868 17.908 1.00 63.66 121 PRO A C 1
ATOM 953 O O . PRO A 1 121 ? 9.291 61.772 18.898 1.00 63.66 121 PRO A O 1
#

Secondary structure (DSSP, 8-state):
-EEEEEEEEEETTEEEEEEEE-GGGTTS-HHHHHHHHHHHHHHHHHTT--S-EEEEEEETTEEEEE--GGGHHHHTT--HHHHHHTEEEEEEE---TTS----------------------

pLDDT: mean 79.67, std 19.83, range [32.88, 95.25]

Sequence (121 aa):
MYKTRIAIFQQRDRQIIVIPLDCSFEDRPLSQRCEALANIQKAALKAGLDAPAAAVWRVGNKLRFMAPTEWHPFLKTLTWNTIIANLSGALNCHDVSRQPYVIGLNLASSEQRAGAPKHRP

Radius of gyration: 19.41 Å; chains: 1; bounding box: 27×75×34 Å